Protein AF-A0A3E0PL45-F1 (afdb_monomer)

Solvent-accessible surface area (backbone atoms only — not comparable to full-atom values): 6405 Å² total; per-residue (Å²): 132,84,83,48,62,45,80,44,80,43,96,86,78,46,76,44,61,36,35,56,45,79,48,74,58,98,87,41,50,32,39,38,36,43,32,70,43,87,52,76,63,89,47,71,72,57,52,55,52,52,49,51,52,52,46,65,70,45,48,63,61,35,56,77,68,70,36,50,35,35,38,38,40,42,30,30,28,41,74,82,62,89,56,99,63,92,49,68,42,75,50,40,31,38,37,36,57,45,100,84,74,50,74,47,76,43,79,53,133

Structure (mmCIF, N/CA/C/O backbone):
data_AF-A0A3E0PL45-F1
#
_entry.id   AF-A0A3E0PL45-F1
#
loop_
_atom_site.group_PDB
_atom_site.id
_atom_site.type_symbol
_atom_site.label_atom_id
_atom_site.label_alt_id
_atom_site.label_comp_id
_atom_site.label_asym_id
_atom_site.label_entity_id
_atom_site.label_seq_id
_atom_site.pdbx_PDB_ins_code
_atom_site.Cartn_x
_atom_site.Cartn_y
_atom_site.Cartn_z
_atom_site.occupancy
_atom_site.B_iso_or_equiv
_atom_site.auth_seq_id
_atom_site.auth_comp_id
_atom_site.auth_asym_id
_atom_site.auth_atom_id
_atom_site.pdbx_PDB_model_num
ATOM 1 N N . MET A 1 1 ? -9.013 21.094 -3.741 1.00 46.69 1 MET A N 1
ATOM 2 C CA . MET A 1 1 ? -8.643 19.759 -3.233 1.00 46.69 1 MET A CA 1
ATOM 3 C C . MET A 1 1 ? -7.225 19.870 -2.707 1.00 46.69 1 MET A C 1
ATOM 5 O O . MET A 1 1 ? -6.378 20.359 -3.442 1.00 46.69 1 MET A O 1
ATOM 9 N N . GLN A 1 2 ? -6.990 19.586 -1.424 1.00 47.44 2 GLN A N 1
ATOM 10 C CA . GLN A 1 2 ? -5.623 19.506 -0.902 1.00 47.44 2 GLN A CA 1
ATOM 11 C C . GLN A 1 2 ? -4.990 18.244 -1.490 1.00 47.44 2 GLN A C 1
ATOM 13 O O . GLN A 1 2 ? -5.562 17.165 -1.366 1.00 47.44 2 GLN A O 1
ATOM 18 N N . ASN A 1 3 ? -3.859 18.391 -2.180 1.00 52.22 3 ASN A N 1
ATOM 19 C CA . ASN A 1 3 ? -3.065 17.251 -2.622 1.00 52.22 3 ASN A CA 1
ATOM 20 C C . ASN A 1 3 ? -2.441 16.612 -1.376 1.00 52.22 3 ASN A C 1
ATOM 22 O O . ASN A 1 3 ? -1.417 17.089 -0.894 1.00 52.22 3 ASN A O 1
ATOM 26 N N . ASN A 1 4 ? -3.063 15.559 -0.848 1.00 85.75 4 ASN A N 1
ATOM 27 C CA . ASN A 1 4 ? -2.518 14.773 0.259 1.00 85.75 4 ASN A CA 1
ATOM 28 C C . ASN A 1 4 ? -1.608 13.671 -0.298 1.00 85.75 4 ASN A C 1
ATOM 30 O O . ASN A 1 4 ? -1.875 12.482 -0.152 1.00 85.75 4 ASN A O 1
ATOM 34 N N . SER A 1 5 ? -0.555 14.077 -1.007 1.00 90.50 5 SER A N 1
ATOM 35 C CA . SER A 1 5 ? 0.501 13.165 -1.443 1.00 90.50 5 SER A CA 1
ATOM 36 C C . SER A 1 5 ? 1.591 13.064 -0.383 1.00 90.50 5 SER A C 1
ATOM 38 O O . SER A 1 5 ? 1.910 14.058 0.272 1.00 90.50 5 SER A O 1
ATOM 40 N N . ARG A 1 6 ? 2.211 11.895 -0.258 1.00 89.81 6 ARG A N 1
ATOM 41 C CA . ARG A 1 6 ? 3.292 11.637 0.692 1.00 89.81 6 ARG A CA 1
ATOM 42 C C . ARG A 1 6 ? 4.389 10.789 0.064 1.00 89.81 6 ARG A C 1
ATOM 44 O O . ARG A 1 6 ? 4.113 9.901 -0.733 1.00 89.81 6 ARG A O 1
ATOM 51 N N . GLU A 1 7 ? 5.624 11.039 0.478 1.00 94.50 7 GLU A N 1
ATOM 52 C CA . GLU A 1 7 ? 6.764 10.184 0.157 1.00 94.50 7 GLU A CA 1
ATOM 53 C C . GLU A 1 7 ? 6.879 9.015 1.147 1.00 94.50 7 GLU A C 1
ATOM 55 O O . GLU A 1 7 ? 6.760 9.187 2.365 1.00 94.50 7 GLU A O 1
ATOM 60 N N . VAL A 1 8 ? 7.123 7.822 0.610 1.00 95.44 8 VAL A N 1
ATOM 61 C CA . VAL A 1 8 ? 7.401 6.591 1.354 1.00 95.44 8 VAL A CA 1
ATOM 62 C C . VAL A 1 8 ? 8.763 6.081 0.902 1.00 95.44 8 VAL A C 1
ATOM 64 O O . VAL A 1 8 ? 8.947 5.757 -0.270 1.00 95.44 8 VAL A O 1
ATOM 67 N N . GLU A 1 9 ? 9.723 6.032 1.821 1.00 95.06 9 GLU A N 1
ATOM 68 C CA . GLU A 1 9 ? 11.019 5.398 1.582 1.00 95.06 9 GLU A CA 1
ATOM 69 C C . GLU A 1 9 ? 10.892 3.895 1.833 1.00 95.06 9 GLU A C 1
ATOM 71 O O . GLU A 1 9 ? 10.559 3.457 2.937 1.00 95.06 9 GLU A O 1
ATOM 76 N N . PHE A 1 10 ? 11.134 3.109 0.790 1.00 93.88 10 PHE A N 1
ATOM 77 C CA . PHE A 1 10 ? 11.080 1.659 0.842 1.00 93.88 10 PHE A CA 1
ATOM 78 C C . PHE A 1 10 ? 12.402 1.070 1.326 1.00 93.88 10 PHE A C 1
ATOM 80 O O . PHE A 1 10 ? 13.474 1.630 1.090 1.00 93.88 10 PHE A O 1
ATOM 87 N N . SER A 1 11 ? 12.363 -0.136 1.894 1.00 91.62 11 SER A N 1
ATOM 88 C CA . SER A 1 11 ? 13.574 -0.858 2.324 1.00 91.62 11 SER A CA 1
ATOM 89 C C . SER A 1 11 ? 14.560 -1.153 1.185 1.00 91.62 11 SER A C 1
ATOM 91 O O . SER A 1 11 ? 15.738 -1.414 1.432 1.00 91.62 11 SER A O 1
ATOM 93 N N . SER A 1 12 ? 14.113 -1.067 -0.072 1.00 88.06 12 SER A N 1
ATOM 94 C CA . SER A 1 12 ? 14.971 -1.126 -1.258 1.00 88.06 12 SER A CA 1
ATOM 95 C C . SER A 1 12 ? 15.808 0.143 -1.494 1.00 88.06 12 SER A C 1
ATOM 97 O O . SER A 1 12 ? 16.563 0.181 -2.463 1.00 88.06 12 SER A O 1
ATOM 99 N N . GLY A 1 13 ? 15.645 1.192 -0.678 1.00 90.00 13 GLY A N 1
ATOM 100 C CA . GLY A 1 13 ? 16.264 2.512 -0.856 1.00 90.00 13 GLY A CA 1
ATOM 101 C C . GLY A 1 13 ? 15.603 3.370 -1.940 1.00 90.00 13 GLY A C 1
ATOM 102 O O . GLY A 1 13 ? 16.182 4.357 -2.385 1.00 90.00 13 GLY A O 1
ATOM 103 N N . LYS A 1 14 ? 14.414 2.974 -2.411 1.00 89.94 14 LYS A N 1
ATOM 104 C CA . LYS A 1 14 ? 13.622 3.743 -3.381 1.00 89.94 14 LYS A CA 1
ATOM 105 C C . LYS A 1 14 ? 12.607 4.599 -2.640 1.00 89.94 14 LYS A C 1
ATOM 107 O O . LYS A 1 14 ? 12.089 4.168 -1.616 1.00 89.94 14 LYS A O 1
ATOM 112 N N . THR A 1 15 ? 12.256 5.742 -3.211 1.00 93.50 15 THR A N 1
ATOM 113 C CA . THR A 1 15 ? 11.176 6.587 -2.697 1.00 93.50 15 THR A CA 1
ATOM 114 C C . THR A 1 15 ? 9.985 6.519 -3.640 1.00 93.50 15 THR A C 1
ATOM 116 O O . THR A 1 15 ? 10.128 6.757 -4.838 1.00 93.50 15 THR A O 1
ATOM 119 N N . GLY A 1 16 ? 8.815 6.182 -3.106 1.00 92.88 16 GLY A N 1
ATOM 120 C CA . GLY A 1 16 ? 7.540 6.242 -3.815 1.00 92.88 16 GLY A CA 1
ATOM 121 C C . GLY A 1 16 ? 6.695 7.421 -3.358 1.00 92.88 16 GLY A C 1
ATOM 122 O O . GLY A 1 16 ? 6.783 7.833 -2.205 1.00 92.88 16 GLY A O 1
ATOM 123 N N . ILE A 1 17 ? 5.844 7.935 -4.247 1.00 95.25 17 ILE A N 1
ATOM 124 C CA . ILE A 1 17 ? 4.825 8.929 -3.897 1.00 95.25 17 ILE A CA 1
ATOM 125 C C . ILE A 1 17 ? 3.476 8.222 -3.823 1.00 95.25 17 ILE A C 1
ATOM 127 O O . ILE A 1 17 ? 3.006 7.679 -4.822 1.00 95.25 17 ILE A O 1
ATOM 131 N N . VAL A 1 18 ? 2.854 8.244 -2.648 1.00 95.69 18 VAL A N 1
ATOM 132 C CA . VAL A 1 18 ? 1.488 7.760 -2.432 1.00 95.69 18 VAL A CA 1
ATOM 133 C C . VAL A 1 18 ? 0.526 8.935 -2.364 1.00 95.69 18 VAL A C 1
ATOM 135 O O . VAL A 1 18 ? 0.871 9.996 -1.844 1.00 95.69 18 VAL A O 1
ATOM 138 N N . PHE A 1 19 ? -0.686 8.750 -2.864 1.00 95.44 19 PHE A N 1
ATOM 139 C CA . PHE A 1 19 ? -1.767 9.725 -2.775 1.00 95.44 19 PHE A CA 1
ATOM 140 C C . PHE A 1 19 ? -2.822 9.214 -1.807 1.00 95.44 19 PHE A C 1
ATOM 142 O O . PHE A 1 19 ? -3.223 8.055 -1.888 1.00 95.44 19 PHE A O 1
ATOM 149 N N . LEU A 1 20 ? -3.240 10.070 -0.882 1.00 94.00 20 LEU A N 1
ATOM 150 C CA . LEU A 1 20 ? -4.208 9.739 0.153 1.00 94.00 20 LEU A CA 1
ATOM 151 C C . LEU A 1 20 ? -5.528 10.444 -0.133 1.00 94.00 20 LEU A C 1
ATOM 153 O O . LEU A 1 20 ? -5.589 11.667 -0.270 1.00 94.00 20 LEU A O 1
ATOM 157 N N . GLU A 1 21 ? -6.592 9.662 -0.156 1.00 93.31 21 GLU A N 1
ATOM 158 C CA . GLU A 1 21 ? -7.967 10.119 -0.257 1.00 93.31 21 GLU A CA 1
ATOM 159 C C . GLU A 1 21 ? -8.769 9.537 0.905 1.00 93.31 21 GLU A C 1
ATOM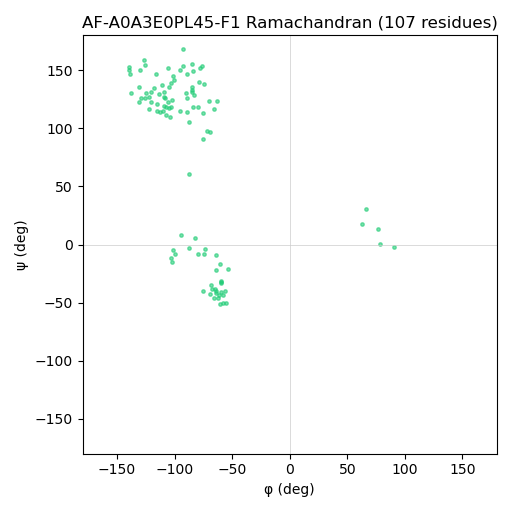 161 O O . GLU A 1 21 ? -8.416 8.512 1.488 1.00 93.31 21 GLU A O 1
ATOM 166 N N . GLU A 1 22 ? -9.846 10.216 1.275 1.00 91.94 22 GLU A N 1
ATOM 167 C CA . GLU A 1 22 ? -10.764 9.732 2.295 1.00 91.94 22 GLU A CA 1
ATOM 168 C C . GLU A 1 22 ? -12.166 9.688 1.704 1.00 91.94 22 GLU A C 1
ATOM 170 O O . GLU A 1 22 ? -12.637 10.672 1.131 1.00 91.94 22 GLU A O 1
ATOM 175 N N . GLU A 1 23 ? -12.835 8.554 1.870 1.00 90.88 23 GLU A N 1
ATOM 176 C CA . GLU A 1 23 ? -14.210 8.353 1.439 1.00 90.88 23 GLU A CA 1
ATOM 177 C C . GLU A 1 23 ? -15.074 7.857 2.598 1.00 90.88 23 GLU A C 1
ATOM 179 O O . GLU A 1 23 ? -14.590 7.320 3.593 1.00 90.88 23 GLU A O 1
ATOM 184 N N . THR A 1 24 ? -16.386 8.055 2.478 1.00 88.81 24 THR A N 1
ATOM 185 C CA . THR A 1 24 ? -17.365 7.445 3.380 1.00 88.81 24 THR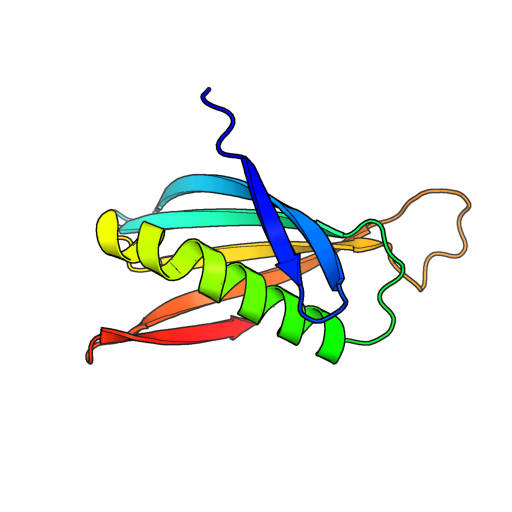 A CA 1
ATOM 186 C C . THR A 1 24 ? -18.184 6.434 2.593 1.00 88.81 24 THR A C 1
ATOM 188 O O . THR A 1 24 ? -18.949 6.815 1.707 1.00 88.81 24 THR A O 1
ATOM 191 N N . ALA A 1 25 ? -18.045 5.154 2.925 1.00 79.94 25 ALA A N 1
ATOM 192 C CA . ALA A 1 25 ? -18.759 4.052 2.289 1.00 79.94 25 ALA A CA 1
ATOM 193 C C . ALA A 1 25 ? -19.589 3.324 3.351 1.00 79.94 25 ALA A C 1
ATOM 195 O O . ALA A 1 25 ? -19.066 2.901 4.374 1.00 79.94 25 ALA A O 1
ATOM 196 N N . GLY A 1 26 ? -20.910 3.231 3.161 1.00 78.62 26 GLY A N 1
ATOM 197 C CA . GLY A 1 26 ? -21.783 2.530 4.117 1.00 78.62 26 GLY A CA 1
ATOM 198 C C . GLY A 1 26 ? -21.841 3.138 5.529 1.00 78.62 26 GLY A C 1
ATOM 199 O O . GLY A 1 26 ? -22.282 2.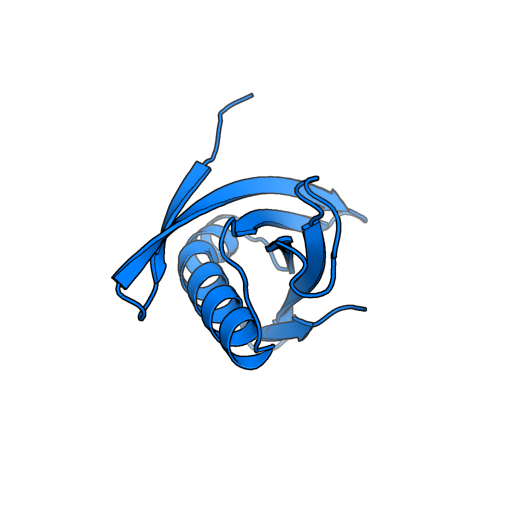468 6.454 1.00 78.62 26 GLY A O 1
ATOM 200 N N . GLY A 1 27 ? -21.425 4.399 5.700 1.00 83.25 27 GLY A N 1
ATOM 201 C CA . GLY A 1 27 ? -21.325 5.061 7.009 1.00 83.25 27 GLY A CA 1
ATOM 202 C C . GLY A 1 27 ? -19.966 4.898 7.694 1.00 83.25 27 GLY A C 1
ATOM 203 O O . GLY A 1 27 ? -19.746 5.500 8.743 1.00 83.25 27 GLY A O 1
ATOM 204 N N . GLU A 1 28 ? -19.044 4.152 7.088 1.00 86.06 28 GLU A N 1
ATOM 205 C CA . GLU A 1 28 ? -17.680 3.969 7.574 1.00 86.06 28 GLU A CA 1
ATOM 206 C C . GLU A 1 28 ? -16.712 4.860 6.797 1.00 86.06 28 GLU A C 1
ATOM 208 O O . GLU A 1 28 ? -16.854 5.052 5.586 1.00 86.06 28 GLU A O 1
ATOM 213 N N . ARG A 1 29 ? -15.728 5.429 7.500 1.00 90.62 29 ARG A N 1
ATOM 214 C CA . ARG A 1 29 ? -14.654 6.206 6.874 1.00 90.62 29 ARG A CA 1
ATOM 215 C C . ARG A 1 29 ? -13.580 5.247 6.388 1.00 90.62 29 ARG A C 1
ATOM 217 O O . ARG A 1 29 ? -13.090 4.430 7.166 1.00 90.62 29 ARG A O 1
ATOM 224 N N . VAL A 1 30 ? -13.208 5.389 5.124 1.00 93.44 30 VAL A N 1
ATOM 225 C CA . VAL A 1 30 ? -12.198 4.580 4.449 1.00 93.44 30 VAL A CA 1
ATOM 226 C C . VAL A 1 30 ? -11.088 5.503 3.969 1.00 93.44 30 VAL A C 1
ATOM 228 O O . VAL A 1 30 ? -11.356 6.524 3.337 1.00 93.44 30 VAL A O 1
ATOM 231 N N . MET A 1 31 ? -9.838 5.144 4.251 1.00 94.94 31 MET A N 1
ATOM 232 C CA . MET A 1 31 ? -8.688 5.793 3.620 1.00 94.94 31 MET A CA 1
ATOM 233 C C . MET A 1 31 ? -8.346 5.044 2.337 1.00 94.94 31 MET A C 1
ATOM 235 O O . MET A 1 31 ? -8.122 3.837 2.362 1.00 94.94 31 MET A O 1
ATOM 239 N N . ILE A 1 32 ? -8.270 5.753 1.223 1.00 95.56 32 ILE A N 1
ATOM 240 C CA . ILE A 1 32 ? -7.811 5.213 -0.049 1.00 95.56 32 ILE A CA 1
ATOM 241 C C . ILE A 1 32 ? -6.381 5.691 -0.267 1.00 95.56 32 ILE A C 1
ATOM 243 O O . ILE A 1 32 ? -6.103 6.885 -0.256 1.00 95.56 32 ILE A O 1
ATOM 247 N N . VAL A 1 33 ? -5.476 4.745 -0.474 1.00 96.75 33 VAL A N 1
ATOM 248 C CA . VAL A 1 33 ? -4.079 4.993 -0.811 1.00 96.75 33 VAL A CA 1
ATOM 249 C C . VAL A 1 33 ? -3.866 4.581 -2.255 1.00 96.75 33 VAL A C 1
ATOM 251 O O . VAL A 1 33 ? -4.049 3.416 -2.595 1.00 96.75 33 VAL A O 1
ATOM 254 N N . ASP A 1 34 ? -3.475 5.514 -3.109 1.00 96.50 34 ASP A N 1
ATOM 255 C CA . ASP A 1 34 ? -3.110 5.232 -4.494 1.00 96.50 34 ASP A CA 1
ATOM 256 C C . ASP A 1 34 ? -1.597 5.348 -4.663 1.00 96.50 34 ASP A C 1
ATOM 258 O O . ASP A 1 34 ? -1.003 6.404 -4.435 1.00 96.50 34 ASP A O 1
ATOM 262 N N . TYR A 1 35 ? -0.970 4.240 -5.047 1.00 96.00 35 TYR A N 1
ATOM 263 C CA . TYR A 1 35 ? 0.446 4.174 -5.351 1.00 96.00 35 TYR A CA 1
ATOM 264 C C . TYR A 1 35 ? 0.656 3.665 -6.774 1.00 96.00 35 TYR A C 1
ATOM 266 O O . TYR A 1 35 ? 0.171 2.597 -7.157 1.00 96.00 35 TYR A O 1
ATOM 274 N N . LYS A 1 36 ? 1.424 4.431 -7.550 1.00 94.94 36 LYS A N 1
ATOM 275 C CA . LYS A 1 36 ? 1.864 4.070 -8.895 1.00 94.94 36 LYS A CA 1
ATOM 276 C C . LYS A 1 36 ? 3.365 3.802 -8.866 1.00 94.94 36 LYS A C 1
ATOM 278 O O . LYS A 1 36 ? 4.153 4.711 -8.622 1.00 94.94 36 LYS A O 1
ATOM 283 N N . ASN A 1 37 ? 3.742 2.558 -9.122 1.00 92.62 37 ASN A N 1
ATOM 284 C CA . ASN A 1 37 ? 5.114 2.138 -9.329 1.00 92.62 37 ASN A CA 1
ATOM 285 C C . ASN A 1 37 ? 5.423 2.107 -10.834 1.00 92.62 37 ASN A C 1
ATOM 287 O O . ASN A 1 37 ? 4.858 1.307 -11.580 1.00 92.62 37 ASN A O 1
ATOM 291 N N . ASP A 1 38 ? 6.327 2.976 -11.277 1.00 89.31 38 ASP A N 1
ATOM 292 C CA . ASP A 1 38 ? 6.747 3.048 -12.682 1.00 89.31 38 ASP A CA 1
ATOM 293 C C . ASP A 1 38 ? 7.784 1.966 -13.052 1.00 89.31 38 ASP A C 1
ATOM 295 O O . ASP A 1 38 ? 8.101 1.769 -14.229 1.00 89.31 38 ASP A O 1
ATOM 299 N N . ASP A 1 39 ? 8.294 1.222 -12.065 1.00 84.62 39 ASP A N 1
ATOM 300 C CA . ASP A 1 39 ? 9.242 0.138 -12.285 1.00 84.62 39 ASP A CA 1
ATOM 301 C C . ASP A 1 39 ? 8.576 -1.146 -12.795 1.00 84.62 39 ASP A C 1
ATOM 303 O O . ASP A 1 39 ? 7.438 -1.490 -12.465 1.00 84.62 39 ASP A O 1
ATOM 307 N N . LEU A 1 40 ? 9.354 -1.925 -13.553 1.00 81.00 40 LEU A N 1
ATOM 308 C CA . LEU A 1 40 ? 9.001 -3.292 -13.928 1.00 81.00 40 LEU A CA 1
ATOM 309 C C . LEU A 1 40 ? 9.111 -4.222 -12.714 1.00 81.00 40 LEU A C 1
ATOM 311 O O . LEU A 1 40 ? 10.192 -4.737 -12.410 1.00 81.00 40 LEU A O 1
ATOM 315 N N . VAL A 1 41 ? 7.985 -4.491 -12.056 1.00 80.38 41 VAL A N 1
ATOM 316 C CA . VAL A 1 41 ? 7.921 -5.438 -10.937 1.00 80.38 41 VAL A CA 1
ATOM 317 C C . VAL A 1 41 ? 7.634 -6.842 -11.460 1.00 80.38 41 VAL A C 1
ATOM 319 O O . VAL A 1 41 ? 6.568 -7.124 -11.998 1.00 80.38 41 VAL A O 1
ATOM 322 N N . ARG A 1 42 ? 8.602 -7.752 -11.306 1.00 79.12 42 ARG A N 1
ATOM 323 C CA . ARG A 1 42 ? 8.501 -9.136 -11.815 1.00 79.12 42 ARG A CA 1
ATOM 324 C C . ARG A 1 42 ? 8.108 -10.164 -10.756 1.00 79.12 42 ARG A C 1
ATOM 326 O O . ARG A 1 42 ? 7.927 -11.333 -11.084 1.00 79.12 42 ARG A O 1
ATOM 333 N N . LYS A 1 43 ? 8.052 -9.767 -9.483 1.00 86.31 43 LYS A N 1
ATOM 334 C CA . LYS A 1 43 ? 7.803 -10.667 -8.352 1.00 86.31 43 LYS A CA 1
ATOM 335 C C . LYS A 1 43 ? 6.707 -10.096 -7.466 1.00 86.31 43 LYS A C 1
ATOM 337 O O . LYS A 1 43 ? 6.877 -9.017 -6.911 1.00 86.31 43 LYS A O 1
ATOM 342 N N . GLU A 1 44 ? 5.634 -10.855 -7.259 1.00 87.25 44 GLU A N 1
ATOM 343 C CA . GLU A 1 44 ? 4.539 -10.438 -6.369 1.00 87.25 44 GLU A CA 1
ATOM 344 C C . GLU A 1 44 ? 5.011 -10.198 -4.926 1.00 87.25 44 GLU A C 1
ATOM 346 O O . GLU A 1 44 ? 4.537 -9.280 -4.270 1.00 87.25 44 GLU A O 1
ATOM 351 N N . THR A 1 45 ? 6.022 -10.934 -4.455 1.00 90.88 45 THR A N 1
ATOM 352 C CA . THR A 1 45 ? 6.602 -10.732 -3.116 1.00 90.88 45 THR A CA 1
ATOM 353 C C . THR A 1 45 ? 7.275 -9.371 -2.932 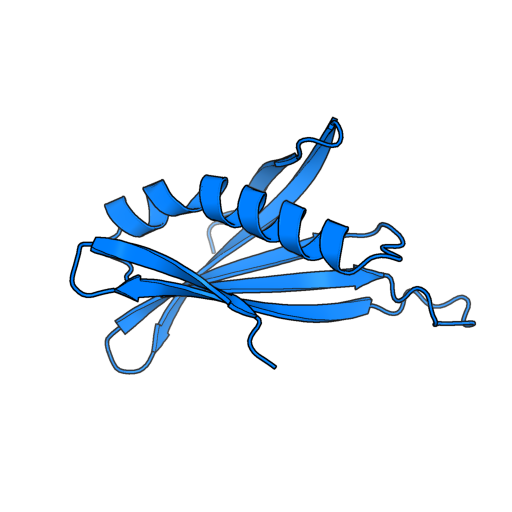1.00 90.88 45 THR A C 1
ATOM 355 O O . THR A 1 45 ? 7.459 -8.928 -1.801 1.00 90.88 45 THR A O 1
ATOM 358 N N . GLU A 1 46 ? 7.678 -8.704 -4.014 1.00 91.38 46 GLU A N 1
ATOM 359 C CA . GLU A 1 46 ? 8.165 -7.323 -3.960 1.00 91.38 46 GLU A CA 1
ATOM 360 C C . GLU A 1 46 ? 7.002 -6.344 -3.783 1.00 91.38 46 GLU A C 1
ATOM 362 O O . GLU A 1 46 ? 7.096 -5.433 -2.963 1.00 91.38 46 GLU A O 1
ATOM 367 N N . ILE A 1 47 ? 5.883 -6.594 -4.473 1.00 92.56 47 ILE A N 1
ATOM 368 C CA . ILE A 1 47 ? 4.650 -5.813 -4.330 1.00 92.56 47 ILE A CA 1
ATOM 369 C C . ILE A 1 47 ? 4.140 -5.897 -2.892 1.00 92.56 47 ILE A C 1
ATOM 371 O O . ILE A 1 47 ? 3.920 -4.869 -2.263 1.00 92.56 47 ILE A O 1
ATOM 375 N N . GLU A 1 48 ? 4.008 -7.107 -2.343 1.00 93.75 48 GLU A N 1
ATOM 376 C CA . GLU A 1 48 ? 3.501 -7.315 -0.980 1.00 93.75 48 GLU A CA 1
ATOM 377 C C . GLU A 1 48 ? 4.341 -6.573 0.068 1.00 93.75 48 GLU A C 1
ATOM 379 O O . GLU A 1 48 ? 3.788 -5.894 0.931 1.00 93.75 48 GLU A O 1
ATOM 384 N N . LYS A 1 49 ? 5.675 -6.616 -0.045 1.00 94.88 49 LYS A N 1
ATOM 385 C CA . LYS A 1 49 ? 6.572 -5.870 0.852 1.00 94.88 49 LYS A CA 1
ATOM 386 C C . LYS A 1 49 ? 6.375 -4.362 0.753 1.00 94.88 49 LYS A C 1
ATOM 388 O O . LYS A 1 49 ? 6.291 -3.690 1.777 1.00 94.88 49 LYS A O 1
ATOM 393 N N . GLN A 1 50 ? 6.289 -3.824 -0.462 1.00 95.44 50 GLN A N 1
ATOM 394 C CA . GLN A 1 50 ? 6.057 -2.393 -0.650 1.00 95.44 50 GLN A CA 1
ATOM 395 C C . GLN A 1 50 ? 4.685 -1.972 -0.119 1.00 95.44 50 GLN A C 1
ATOM 397 O O . GLN A 1 50 ? 4.568 -0.920 0.501 1.00 95.44 50 GLN A O 1
ATOM 402 N N . VAL A 1 51 ? 3.655 -2.801 -0.296 1.00 96.75 51 VAL A N 1
ATOM 403 C CA . VAL A 1 51 ? 2.322 -2.553 0.267 1.00 96.75 51 VAL A CA 1
ATOM 404 C C . VAL A 1 51 ? 2.359 -2.560 1.795 1.00 96.75 51 VAL A C 1
ATOM 406 O O . VAL A 1 51 ? 1.761 -1.680 2.408 1.00 96.75 51 VAL A O 1
ATOM 409 N N . GLU A 1 52 ? 3.083 -3.487 2.427 1.00 96.38 52 GLU A N 1
ATOM 410 C CA . GLU A 1 52 ? 3.283 -3.469 3.882 1.00 96.38 52 GLU A CA 1
ATOM 411 C C . GLU A 1 52 ? 3.980 -2.187 4.357 1.00 96.38 52 GLU A C 1
ATOM 413 O O . GLU A 1 52 ? 3.612 -1.628 5.391 1.00 96.38 52 GLU A O 1
ATOM 418 N N . GLU A 1 53 ? 4.981 -1.708 3.620 1.00 97.06 53 GLU A N 1
ATOM 419 C CA . GLU A 1 53 ? 5.715 -0.481 3.945 1.00 97.06 53 GLU A CA 1
ATOM 420 C C . GLU A 1 53 ? 4.839 0.771 3.767 1.00 97.06 53 GLU A C 1
ATOM 422 O O . GLU A 1 53 ? 4.798 1.625 4.657 1.00 97.06 53 GLU A O 1
ATOM 427 N N . ILE A 1 54 ? 4.049 0.833 2.690 1.00 97.06 54 ILE A N 1
ATOM 428 C CA . ILE A 1 54 ? 3.021 1.863 2.480 1.00 97.06 54 ILE A CA 1
ATOM 429 C C . ILE A 1 54 ? 2.018 1.840 3.630 1.00 97.06 54 ILE A C 1
ATOM 431 O O . ILE A 1 54 ? 1.787 2.879 4.248 1.00 97.06 54 ILE A O 1
ATOM 435 N N . TRP A 1 55 ? 1.475 0.670 3.969 1.00 96.00 55 TRP A N 1
ATOM 436 C CA . TRP A 1 55 ? 0.538 0.503 5.076 1.00 96.00 55 TRP A CA 1
ATOM 437 C C . TRP A 1 55 ? 1.119 1.026 6.398 1.00 96.00 55 TRP A C 1
ATOM 439 O O . TRP A 1 55 ? 0.502 1.856 7.065 1.00 96.00 55 TRP A O 1
ATOM 449 N N . ARG A 1 56 ? 2.343 0.618 6.754 1.00 94.94 56 ARG A N 1
ATOM 450 C CA . ARG A 1 56 ? 3.030 1.099 7.965 1.00 94.94 56 ARG A CA 1
ATOM 451 C C . ARG A 1 56 ? 3.239 2.610 7.964 1.00 94.94 56 ARG A C 1
ATOM 453 O O . ARG A 1 56 ? 3.230 3.217 9.031 1.00 94.94 56 ARG A O 1
ATOM 460 N N . SER A 1 57 ? 3.423 3.221 6.796 1.00 94.75 57 SER A N 1
ATOM 461 C CA . SER A 1 57 ? 3.570 4.673 6.700 1.00 94.75 57 SER A CA 1
ATOM 462 C C . SER A 1 57 ? 2.270 5.417 7.028 1.00 94.75 57 SER A C 1
ATOM 464 O O . SER A 1 57 ? 2.333 6.481 7.646 1.00 94.75 57 SER A O 1
ATOM 466 N N . VAL A 1 58 ? 1.106 4.859 6.677 1.00 94.25 58 VAL A N 1
ATOM 467 C CA . VAL A 1 58 ? -0.204 5.532 6.797 1.00 94.25 58 VAL A CA 1
ATOM 468 C C . VAL A 1 58 ? -1.033 5.070 7.998 1.00 94.25 58 VAL A C 1
ATOM 470 O O . VAL A 1 58 ? -1.975 5.757 8.383 1.00 94.25 58 VAL A O 1
ATOM 473 N N . THR A 1 59 ? -0.690 3.941 8.628 1.00 93.81 59 THR A N 1
ATOM 474 C CA . THR A 1 59 ? -1.492 3.352 9.717 1.00 93.81 59 THR A CA 1
ATOM 475 C C . THR A 1 59 ? -1.719 4.311 10.884 1.00 93.81 59 THR A C 1
ATOM 477 O O . THR A 1 59 ? -2.827 4.355 11.405 1.00 93.81 59 THR A O 1
ATOM 480 N N . GLY A 1 60 ? -0.715 5.100 11.283 1.00 92.06 60 GLY A N 1
ATOM 481 C CA . GLY A 1 60 ? -0.870 6.061 12.382 1.00 92.06 60 GLY A CA 1
ATOM 482 C C . GLY A 1 60 ? -1.886 7.156 12.049 1.00 92.06 60 GLY A C 1
ATOM 483 O O . GLY A 1 60 ? -2.732 7.491 12.868 1.00 92.06 60 GLY A O 1
ATOM 484 N N . GLU A 1 61 ? -1.873 7.639 10.805 1.00 92.25 61 GLU A N 1
ATOM 485 C CA . GLU A 1 61 ? -2.824 8.640 10.310 1.00 92.25 61 GLU A CA 1
ATOM 486 C C . GLU A 1 61 ? -4.249 8.075 10.226 1.00 92.25 61 GLU A C 1
ATOM 488 O O .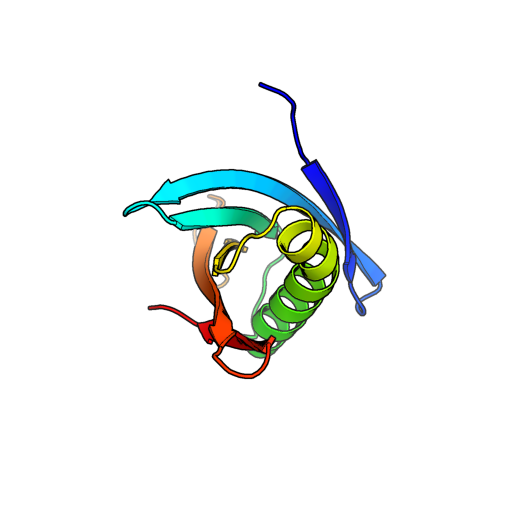 GLU A 1 61 ? -5.212 8.764 10.567 1.00 92.25 61 GLU A O 1
ATOM 493 N N . ALA A 1 62 ? -4.397 6.810 9.820 1.00 92.38 62 ALA A N 1
ATOM 494 C CA . ALA A 1 62 ? -5.686 6.124 9.852 1.00 92.38 62 ALA A CA 1
ATOM 495 C C . ALA A 1 62 ? -6.229 6.027 11.290 1.00 92.38 62 ALA A C 1
ATOM 497 O O . ALA A 1 62 ? -7.398 6.332 11.534 1.00 92.38 62 ALA A O 1
ATOM 498 N N . GLU A 1 63 ? -5.377 5.684 12.258 1.00 92.62 63 GLU A N 1
ATOM 499 C CA . GLU A 1 63 ? -5.765 5.593 13.668 1.00 92.62 63 GLU A CA 1
ATOM 500 C C . GLU A 1 63 ? -6.152 6.944 14.273 1.00 92.62 63 GLU A C 1
ATOM 502 O O . GLU A 1 63 ? -7.204 7.044 14.905 1.00 92.62 63 GLU A O 1
ATOM 507 N N . GLU A 1 64 ? -5.363 7.993 14.033 1.00 92.81 64 GLU A N 1
ATOM 508 C CA . GLU A 1 64 ? -5.651 9.359 14.493 1.00 92.81 64 GLU A CA 1
ATOM 509 C C . GLU A 1 64 ? -6.984 9.887 13.950 1.00 92.81 64 GLU A C 1
ATOM 511 O O . GLU A 1 64 ? -7.692 10.639 14.623 1.00 92.81 64 GLU A O 1
ATOM 516 N N . ARG A 1 65 ? -7.350 9.471 12.734 1.00 90.62 65 ARG A N 1
ATOM 517 C CA . ARG A 1 65 ? -8.598 9.871 12.076 1.00 90.62 65 ARG A CA 1
ATOM 518 C C . ARG A 1 65 ? -9.787 8.983 12.424 1.00 90.62 65 ARG A C 1
ATOM 520 O O . ARG A 1 65 ? -10.893 9.292 11.981 1.00 90.62 65 ARG A O 1
ATOM 527 N N . GLY A 1 66 ? -9.598 7.925 13.214 1.00 90.94 66 GLY A N 1
ATOM 528 C CA . GLY A 1 66 ? -10.658 6.973 13.548 1.00 90.94 66 GLY A CA 1
ATOM 529 C C . GLY A 1 66 ? -11.142 6.166 12.340 1.00 90.94 66 GLY A C 1
ATOM 530 O O . GLY A 1 66 ? -12.317 5.818 12.266 1.00 90.94 66 GLY A O 1
ATOM 531 N N . ILE A 1 67 ? -10.254 5.915 11.379 1.00 92.88 67 ILE A N 1
ATOM 532 C CA . ILE A 1 67 ? -10.506 5.085 10.202 1.00 92.88 67 ILE A CA 1
ATOM 533 C C . ILE A 1 67 ? -10.252 3.625 10.586 1.00 92.88 67 ILE A C 1
ATOM 535 O O . ILE A 1 67 ? -9.234 3.307 11.199 1.00 92.88 67 ILE A O 1
ATOM 539 N N . SER A 1 68 ? -11.189 2.740 10.247 1.00 91.31 68 SER A N 1
ATOM 540 C CA . SER A 1 68 ? -11.117 1.295 10.519 1.00 91.31 68 SER A CA 1
ATOM 541 C C . SER A 1 68 ? -10.757 0.467 9.286 1.00 91.31 68 SER A C 1
ATOM 543 O O . SER A 1 68 ? -10.436 -0.712 9.426 1.00 91.31 68 SER A O 1
ATOM 545 N N . ASN A 1 69 ? -10.793 1.070 8.096 1.00 94.38 69 ASN A N 1
ATOM 546 C CA . ASN A 1 69 ? -10.530 0.399 6.831 1.00 94.38 69 ASN A CA 1
ATOM 547 C C . ASN A 1 69 ? -9.653 1.273 5.921 1.00 94.38 69 ASN A C 1
ATOM 549 O O . ASN A 1 69 ? -9.922 2.461 5.726 1.00 94.38 69 ASN A O 1
ATOM 553 N N . VAL A 1 70 ? -8.591 0.684 5.376 1.00 95.75 70 VAL A N 1
ATOM 554 C CA . VAL A 1 70 ? -7.696 1.325 4.413 1.00 95.75 70 VAL A CA 1
ATOM 555 C C . VAL A 1 70 ? -7.580 0.460 3.167 1.00 95.75 70 VAL A C 1
ATOM 557 O O . VAL A 1 70 ? -7.205 -0.707 3.246 1.00 95.75 70 VAL A O 1
ATOM 560 N N . VAL A 1 71 ? -7.839 1.053 2.005 1.00 96.12 71 VAL A N 1
ATOM 561 C CA . VAL A 1 71 ? -7.717 0.405 0.697 1.00 96.12 71 VAL A CA 1
ATOM 562 C C . VAL A 1 71 ? -6.471 0.925 -0.003 1.00 96.12 71 VAL A C 1
ATOM 564 O O . VAL A 1 71 ? -6.350 2.121 -0.244 1.00 96.12 71 VAL A O 1
ATOM 567 N N . ILE A 1 72 ? -5.559 0.032 -0.379 1.00 97.38 72 ILE A N 1
ATOM 568 C CA . ILE A 1 72 ? -4.328 0.363 -1.099 1.00 97.38 72 ILE A CA 1
ATOM 569 C C . ILE A 1 72 ? -4.463 -0.110 -2.548 1.00 97.38 72 ILE A C 1
ATOM 571 O O . ILE A 1 72 ? -4.492 -1.310 -2.832 1.00 97.38 72 ILE A O 1
ATOM 575 N N . LYS A 1 73 ? -4.539 0.852 -3.468 1.00 96.69 73 LYS A N 1
ATOM 576 C CA . LYS A 1 73 ? -4.495 0.667 -4.918 1.00 96.69 73 LYS A CA 1
ATOM 577 C C . LYS A 1 73 ? -3.034 0.689 -5.353 1.00 96.69 73 LYS A C 1
ATOM 579 O O . LYS A 1 73 ? -2.410 1.745 -5.386 1.00 96.69 73 LYS A O 1
ATOM 584 N N . TYR A 1 74 ? -2.488 -0.477 -5.677 1.00 95.38 74 TYR A N 1
ATOM 585 C CA . TYR A 1 74 ? -1.107 -0.624 -6.121 1.00 95.38 74 TYR A CA 1
ATOM 586 C C . TYR A 1 74 ? -1.076 -0.838 -7.634 1.00 95.38 74 TYR A C 1
ATOM 588 O O . TYR A 1 74 ? -1.487 -1.889 -8.126 1.00 95.38 74 TYR A O 1
ATOM 596 N N . ARG A 1 75 ? -0.594 0.150 -8.386 1.00 94.31 75 ARG A N 1
ATOM 597 C CA . ARG A 1 75 ? -0.434 0.079 -9.845 1.00 94.31 75 ARG A CA 1
ATOM 598 C C . ARG A 1 75 ? 1.034 -0.100 -10.186 1.00 94.31 75 ARG A C 1
ATOM 600 O O . ARG A 1 75 ? 1.868 0.601 -9.629 1.00 94.31 75 ARG A O 1
ATOM 607 N N . PHE A 1 76 ? 1.351 -0.999 -11.104 1.00 91.50 76 PHE A N 1
ATOM 608 C CA . PHE A 1 76 ? 2.722 -1.275 -11.527 1.00 91.50 76 PHE A CA 1
ATOM 609 C C . PHE A 1 76 ? 2.800 -1.489 -13.026 1.00 91.50 76 PHE A C 1
ATOM 611 O O . PHE A 1 76 ? 1.827 -1.920 -13.647 1.00 91.50 76 PHE A O 1
ATOM 618 N N . ARG A 1 77 ? 3.961 -1.192 -13.607 1.00 88.25 77 ARG A N 1
ATOM 619 C CA . ARG A 1 77 ? 4.189 -1.421 -15.030 1.00 88.25 77 ARG A CA 1
ATOM 620 C C . ARG A 1 77 ? 4.101 -2.914 -15.336 1.00 88.25 77 ARG A C 1
ATOM 622 O O . ARG A 1 77 ? 4.829 -3.713 -14.744 1.00 88.25 77 ARG A O 1
ATOM 629 N N . ASP A 1 78 ? 3.212 -3.273 -16.257 1.00 82.56 78 ASP A N 1
ATOM 630 C CA . ASP A 1 78 ? 2.955 -4.661 -16.615 1.00 82.56 78 ASP A CA 1
ATOM 631 C C . ASP A 1 78 ? 4.201 -5.270 -17.281 1.00 82.56 78 ASP A C 1
ATOM 633 O O . ASP A 1 78 ? 4.612 -4.812 -18.352 1.00 82.56 78 ASP A O 1
ATOM 637 N N . PRO A 1 79 ? 4.829 -6.293 -16.673 1.00 75.62 79 PRO A N 1
ATOM 638 C CA . PRO A 1 79 ? 6.037 -6.895 -17.219 1.00 75.62 79 PRO A CA 1
ATOM 639 C C . PRO A 1 79 ? 5.773 -7.789 -18.437 1.00 75.62 79 PRO A C 1
ATOM 641 O O . PRO A 1 79 ? 6.736 -8.257 -19.043 1.00 75.62 79 PRO A O 1
ATOM 644 N N . THR A 1 80 ? 4.507 -8.066 -18.759 1.00 77.38 80 THR A N 1
ATOM 645 C CA . THR A 1 80 ? 4.079 -8.934 -19.864 1.00 77.38 80 THR A CA 1
ATOM 646 C C . THR A 1 80 ? 3.621 -8.161 -21.097 1.00 77.38 80 T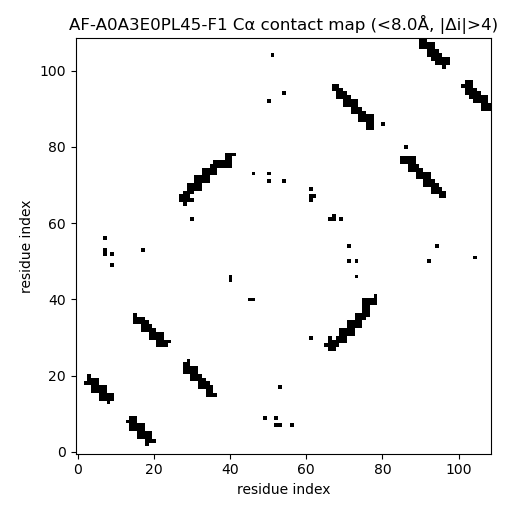HR A C 1
ATOM 648 O O . THR A 1 80 ? 3.341 -8.775 -22.124 1.00 77.38 80 THR A O 1
ATOM 651 N N . SER A 1 81 ? 3.557 -6.827 -21.022 1.00 74.31 81 SER A N 1
ATOM 652 C CA . SER A 1 81 ? 3.214 -6.014 -22.184 1.00 74.31 81 SER A CA 1
ATOM 653 C C . SER A 1 81 ? 4.395 -5.933 -23.153 1.00 74.31 81 SER A C 1
ATOM 655 O O . SER A 1 81 ? 5.416 -5.319 -22.848 1.00 74.31 81 SER A O 1
ATOM 657 N N . ASP A 1 82 ? 4.233 -6.527 -24.336 1.00 68.19 82 ASP A N 1
ATOM 658 C CA . ASP A 1 82 ? 5.184 -6.441 -25.456 1.00 68.19 82 ASP A CA 1
ATOM 659 C C . ASP A 1 82 ? 5.009 -5.150 -26.290 1.00 68.19 82 ASP A C 1
ATOM 661 O O . ASP A 1 82 ? 5.638 -4.986 -27.336 1.00 68.19 82 ASP A O 1
ATOM 665 N N . SER A 1 83 ? 4.130 -4.232 -25.868 1.00 68.75 83 SER A N 1
ATOM 666 C CA . SER A 1 83 ? 3.907 -2.954 -26.549 1.00 68.75 83 SER A CA 1
ATOM 667 C C . SER A 1 83 ? 4.916 -1.888 -26.121 1.00 68.75 83 SER A C 1
ATOM 669 O O . SER A 1 83 ? 5.264 -1.798 -24.946 1.00 68.75 83 SER A O 1
ATOM 671 N N . ASP A 1 84 ? 5.251 -0.969 -27.031 1.00 70.06 84 ASP A N 1
ATOM 672 C CA . ASP A 1 84 ? 5.953 0.281 -26.688 1.00 70.06 84 ASP A CA 1
ATOM 673 C C . ASP A 1 84 ? 5.113 1.213 -25.778 1.00 70.06 84 ASP A C 1
ATOM 675 O O . ASP A 1 84 ? 5.624 2.204 -25.256 1.00 70.06 84 ASP A O 1
ATOM 679 N N . GLU A 1 85 ? 3.828 0.901 -25.564 1.00 77.00 85 GLU A N 1
ATOM 680 C CA . GLU A 1 85 ? 2.948 1.610 -24.633 1.00 77.00 85 GLU A CA 1
ATOM 681 C C . GLU A 1 85 ? 3.187 1.196 -23.172 1.00 77.00 85 GLU A C 1
ATOM 683 O O . GLU A 1 85 ? 3.359 0.019 -22.840 1.00 77.00 85 GLU A O 1
ATOM 688 N N . GLU A 1 86 ? 3.155 2.178 -22.267 1.00 81.19 86 GLU A N 1
ATOM 689 C CA . GLU A 1 86 ? 3.226 1.941 -20.825 1.00 81.19 86 GLU A CA 1
ATOM 690 C C . GLU A 1 86 ? 1.889 1.405 -20.299 1.00 81.19 86 GLU A C 1
ATOM 692 O O . GLU A 1 86 ? 1.000 2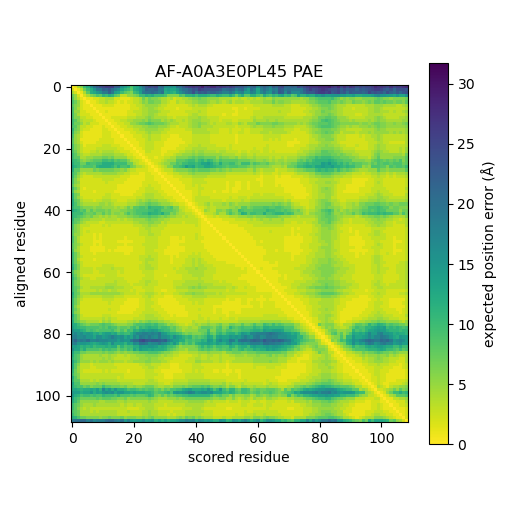.157 -19.896 1.00 81.19 86 GLU A O 1
ATOM 697 N N . VAL A 1 87 ? 1.752 0.081 -20.293 1.00 85.69 87 VAL A N 1
ATOM 698 C CA . VAL A 1 87 ? 0.606 -0.609 -19.693 1.0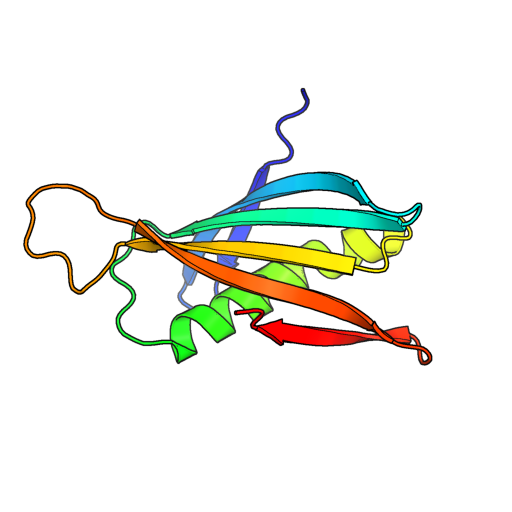0 85.69 87 VAL A CA 1
ATOM 699 C C . VAL A 1 87 ? 0.848 -0.797 -18.197 1.00 85.69 87 VAL A C 1
ATOM 701 O O . VAL A 1 87 ? 1.921 -1.238 -17.782 1.00 85.69 87 VAL A O 1
ATOM 704 N N . TYR A 1 88 ? -0.160 -0.479 -17.383 1.00 89.00 88 TYR A N 1
ATOM 705 C CA . TYR A 1 88 ? -0.125 -0.680 -15.936 1.00 89.00 88 TYR A CA 1
ATOM 706 C C . TYR A 1 88 ? -1.136 -1.743 -15.525 1.00 89.00 88 TYR A C 1
ATOM 708 O O . TYR A 1 88 ? -2.320 -1.648 -15.849 1.00 89.00 88 TYR A O 1
ATOM 716 N N . SER A 1 89 ? -0.658 -2.712 -14.756 1.00 89.88 89 SER A N 1
ATOM 717 C CA . SER A 1 89 ? -1.479 -3.667 -14.023 1.00 89.88 89 SER A CA 1
ATOM 718 C C . SER A 1 89 ? -1.738 -3.147 -12.605 1.00 89.88 89 SER A C 1
ATOM 720 O O . SER A 1 89 ? -0.975 -2.338 -12.074 1.00 89.88 89 SER A O 1
ATOM 722 N N . GLY A 1 90 ? -2.846 -3.566 -11.991 1.00 91.06 90 GLY A N 1
ATOM 723 C CA . GLY A 1 90 ? -3.280 -3.074 -10.681 1.00 91.06 90 GLY A CA 1
ATOM 724 C C . GLY A 1 90 ? -3.645 -4.202 -9.724 1.00 91.06 90 GLY A C 1
ATOM 725 O O . GLY A 1 90 ? -4.356 -5.125 -10.110 1.00 91.06 90 GLY A O 1
ATOM 726 N N . LEU A 1 91 ? -3.184 -4.103 -8.478 1.00 94.00 91 LEU A N 1
ATOM 727 C CA . LEU A 1 91 ? -3.602 -4.940 -7.355 1.00 94.00 91 LEU A CA 1
ATOM 728 C C . LEU A 1 91 ? -4.284 -4.086 -6.286 1.00 94.00 91 LEU A C 1
ATOM 730 O O . LEU A 1 91 ? -3.905 -2.936 -6.054 1.00 94.00 91 LEU A O 1
ATOM 734 N N . LEU A 1 92 ? -5.270 -4.675 -5.614 1.00 96.19 92 LEU A N 1
ATOM 735 C CA . LEU A 1 92 ? -5.959 -4.067 -4.484 1.00 96.19 92 LEU A CA 1
ATOM 736 C C . LEU A 1 92 ? -5.601 -4.804 -3.199 1.00 96.19 92 LEU A C 1
ATOM 738 O O . LEU A 1 92 ? -5.559 -6.034 -3.148 1.00 96.19 92 LEU A O 1
ATOM 742 N N . PHE A 1 93 ? -5.363 -4.033 -2.147 1.00 97.38 93 PHE A N 1
ATOM 743 C CA . PHE A 1 93 ? -5.154 -4.542 -0.802 1.00 97.38 93 PHE A CA 1
ATOM 744 C C . PHE A 1 93 ? -6.044 -3.787 0.171 1.00 97.38 93 PHE A C 1
ATOM 746 O O . PHE A 1 93 ? -6.356 -2.617 -0.032 1.00 97.38 93 PHE A O 1
ATOM 753 N N . GLU A 1 94 ? -6.436 -4.463 1.236 1.00 96.56 94 GLU A N 1
ATOM 754 C CA . GLU A 1 94 ? -7.283 -3.923 2.285 1.00 96.56 94 GLU A CA 1
ATOM 755 C C . GLU A 1 94 ? -6.631 -4.199 3.635 1.00 96.56 94 GLU A C 1
ATOM 757 O O . GLU A 1 94 ? -6.286 -5.344 3.943 1.00 96.56 94 GLU A O 1
ATOM 762 N N . ALA A 1 95 ? -6.452 -3.145 4.426 1.00 96.31 95 ALA A N 1
ATOM 763 C CA . ALA A 1 95 ? -6.104 -3.224 5.831 1.00 96.31 95 ALA A CA 1
ATOM 764 C C . ALA A 1 95 ? -7.345 -2.894 6.662 1.00 96.31 95 ALA A C 1
ATOM 766 O O . ALA A 1 95 ? -7.868 -1.785 6.598 1.00 96.31 95 ALA A O 1
ATOM 767 N N . GLU A 1 96 ? -7.801 -3.858 7.455 1.00 94.56 96 GLU A N 1
ATOM 768 C CA . GLU A 1 96 ? -8.994 -3.734 8.293 1.00 94.56 96 GLU A CA 1
ATOM 769 C C . GLU A 1 96 ? -8.618 -3.874 9.770 1.00 94.56 96 GLU A C 1
ATOM 771 O O . GLU A 1 96 ? -7.853 -4.772 10.149 1.00 94.56 96 GLU A O 1
ATOM 776 N N . LYS A 1 97 ? -9.159 -2.993 10.614 1.00 91.69 97 LYS A N 1
ATOM 777 C CA . LYS A 1 97 ? -9.014 -3.078 12.066 1.00 91.69 97 LYS A CA 1
ATOM 778 C C . LYS A 1 97 ? -9.994 -4.110 12.621 1.00 91.69 97 LYS A C 1
ATOM 780 O O . LYS A 1 97 ? -11.203 -3.950 12.505 1.00 91.69 97 LYS A O 1
ATOM 785 N N . ILE A 1 98 ? -9.473 -5.159 13.251 1.00 90.19 98 ILE A N 1
ATOM 786 C CA . ILE A 1 98 ? -10.271 -6.245 13.841 1.00 90.19 98 ILE A CA 1
ATOM 787 C C . ILE A 1 98 ? -10.572 -5.987 15.331 1.00 90.19 98 ILE A C 1
ATOM 789 O O . ILE A 1 98 ? -9.978 -5.107 15.953 1.00 90.19 98 ILE A O 1
ATOM 793 N N . GLU A 1 99 ? -11.487 -6.766 15.923 1.00 79.81 99 GLU A N 1
ATOM 794 C CA . GLU A 1 99 ? -12.094 -6.532 17.255 1.00 79.81 99 GLU A CA 1
ATOM 795 C C . GLU A 1 99 ? -11.108 -6.346 18.428 1.00 79.81 99 GLU A C 1
ATOM 797 O O . GLU A 1 99 ? -11.459 -5.750 19.443 1.00 79.81 99 GLU A O 1
ATOM 802 N N . ASN A 1 100 ? -9.861 -6.809 18.310 1.00 81.94 100 ASN A N 1
ATOM 803 C CA . ASN A 1 100 ? -8.821 -6.642 19.333 1.00 81.94 100 ASN A CA 1
ATOM 804 C C . ASN A 1 100 ? -7.912 -5.413 19.105 1.00 81.94 100 ASN A C 1
ATOM 806 O O . ASN A 1 100 ? -6.882 -5.281 19.765 1.00 81.94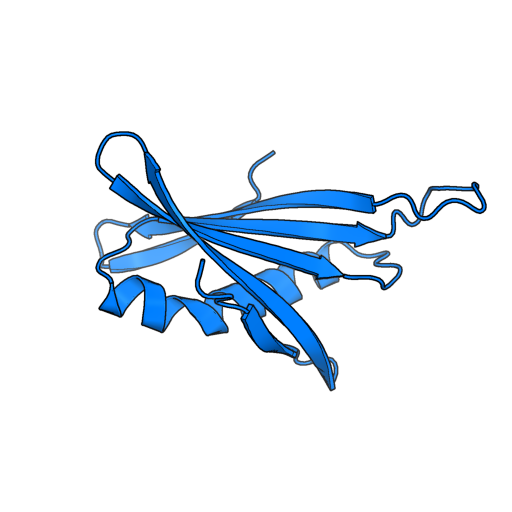 100 ASN A O 1
ATOM 810 N N . GLY A 1 101 ? -8.247 -4.549 18.144 1.00 80.06 101 GLY A N 1
ATOM 811 C CA . GLY A 1 101 ? -7.454 -3.382 17.759 1.00 80.06 101 GLY A CA 1
ATOM 812 C C . GLY A 1 101 ? -6.244 -3.691 16.872 1.00 80.06 101 GLY A C 1
ATOM 813 O O . GLY A 1 101 ? -5.530 -2.763 16.502 1.00 80.06 101 GLY A O 1
ATOM 814 N N . THR A 1 102 ? -6.016 -4.958 16.512 1.00 89.50 102 THR A N 1
ATOM 815 C CA . THR A 1 102 ? -4.995 -5.352 15.528 1.00 89.50 102 THR A CA 1
ATOM 816 C C . THR A 1 102 ? -5.485 -5.033 14.118 1.00 89.50 102 THR A C 1
ATOM 818 O O . THR A 1 102 ? -6.685 -5.026 13.857 1.00 89.50 102 THR A O 1
ATOM 821 N N . TRP A 1 103 ? -4.558 -4.808 13.193 1.00 93.38 103 TRP A N 1
ATOM 822 C CA . TRP A 1 103 ? -4.863 -4.630 11.777 1.00 93.38 103 TRP A CA 1
ATOM 823 C C . TRP A 1 103 ? -4.538 -5.890 10.985 1.00 93.38 103 TRP A C 1
ATOM 825 O O . TRP A 1 103 ? -3.501 -6.522 11.199 1.00 93.38 103 TRP A O 1
ATOM 835 N N . LYS A 1 104 ? -5.414 -6.246 10.048 1.00 94.62 104 LYS A N 1
ATOM 836 C CA . LYS A 1 104 ? -5.207 -7.349 9.113 1.00 94.62 104 LYS A CA 1
ATOM 837 C C . LYS A 1 104 ? -5.113 -6.799 7.696 1.00 94.62 104 LYS A C 1
ATOM 839 O O . LYS A 1 104 ? -6.102 -6.302 7.173 1.00 94.62 104 LYS A O 1
ATOM 844 N N . LEU A 1 105 ? -3.939 -6.939 7.084 1.00 95.81 105 LEU A N 1
ATOM 845 C CA . LEU A 1 105 ? -3.710 -6.628 5.674 1.00 95.81 105 LEU A CA 1
ATOM 846 C C . LEU A 1 105 ? -3.982 -7.873 4.819 1.00 95.81 105 LEU A C 1
ATOM 848 O O . LEU A 1 105 ? -3.479 -8.959 5.119 1.00 95.81 105 LEU A O 1
ATOM 852 N N . ARG A 1 106 ? -4.780 -7.732 3.760 1.00 95.81 106 ARG A N 1
ATOM 853 C CA . ARG A 1 106 ? -5.074 -8.796 2.789 1.00 95.81 106 ARG A CA 1
ATOM 854 C C . ARG A 1 106 ? -5.105 -8.252 1.366 1.00 95.81 106 ARG A C 1
ATOM 856 O O . ARG A 1 106 ? -5.496 -7.113 1.149 1.00 95.81 106 ARG A O 1
ATOM 863 N N . ARG A 1 107 ? -4.753 -9.088 0.390 1.00 95.38 107 ARG A N 1
ATOM 864 C CA . ARG A 1 107 ? -5.036 -8.821 -1.027 1.00 95.38 107 ARG A CA 1
ATOM 865 C C . ARG A 1 107 ? -6.525 -9.040 -1.298 1.00 95.38 107 ARG A C 1
ATOM 867 O O . ARG A 1 107 ? -7.097 -10.018 -0.813 1.00 95.38 107 ARG A O 1
ATOM 874 N N . VAL A 1 108 ? -7.123 -8.148 -2.078 1.00 91.69 108 VAL A N 1
ATOM 875 C CA . VAL A 1 108 ? -8.510 -8.227 -2.545 1.00 91.69 108 VAL A CA 1
ATOM 876 C C . VAL A 1 108 ? -8.460 -8.387 -4.063 1.00 91.69 108 VAL A C 1
ATOM 878 O O . VAL A 1 108 ? -7.832 -7.580 -4.746 1.00 91.69 108 VAL A O 1
ATOM 881 N N . ASN A 1 109 ? -9.033 -9.480 -4.570 1.00 64.25 109 ASN A N 1
ATOM 882 C CA . ASN A 1 109 ? -9.099 -9.779 -6.004 1.00 64.25 109 ASN A CA 1
ATOM 883 C C . ASN A 1 109 ? -10.399 -9.261 -6.608 1.00 64.25 109 ASN A C 1
ATOM 885 O O . ASN A 1 109 ? -11.443 -9.415 -5.934 1.00 64.25 109 ASN A O 1
#

Secondary structure (DSSP, 8-state):
----EEEEE-TTS-EEEEEEEEEEETTEEEEEEEEEEEEE---HHHHHHHHHHHHHHHHHHHHHTT--EEEEEEEEE-TT--SSS--EEEEEEEEEE-TTS-EEEEEE-

pLDDT: mean 88.96, std 9.73, range [46.69, 97.38]

Radius of gyration: 14.49 Å; Cα contacts (8 Å, |Δi|>4): 193; chains: 1; bounding box: 38×30×46 Å

Nearest PDB structures (foldseek):
  6bt2-assembly1_A  TM=5.491E-01  e=5.063E-02  Homo sapiens
  4fva-assembly4_D  TM=3.960E-01  e=4.512E-02  Caenorhabditis elegans
  4fva-assembly1_A  TM=4.229E-01  e=1.602E-01  Caenorhabditis elegans
  4gew-assembly1_A-2  TM=3.964E-01  e=1.348E-01  Caenorhabditis elegans
  4f1i-assembly1_A-2  TM=3.959E-01  e=1.272E-01  Caenorhabditis elegans

Foldseek 3Di:
DPFQWDWFQAPVRDIWIWTWDWDQDPNAIEIEIETEAADDDPDVVVVVRVVVSVCVVCVVVCVVVVHFKYKYKYWYFHNPDPDPDRDIDIWIWMWGQDPVRDIDIDTDD

Mean predicted aligned error: 4.83 Å

Sequence (109 aa):
MQNNSREVEFSSGKTGIVFLEEETAGGERVMIVDYKNDDLVRKETEIEKQVEEIWRSVTGEAEERGISNVVIKYRFRDPTSDSDEEVYSGLLFEAEKIENGTWKLRRVN